Protein AF-A0A8H3CAF0-F1 (afdb_monomer_lite)

Secondary structure (DSSP, 8-state):
-HHHHH--PPPP-TTTS-TT-HHHHHHHHHHHHHT-SSGGGSPPHHHHHHHHHHH--S---------------

Organism: NCBI:txid456999

Sequence (73 aa):
MEVAIHKRTPPRPQEVIPEGSVYGDQLWNILTKCWSYDPKARPSAGDVRNQVELITAETPKEFKIELEDGRSE

Radius of gyration: 16.32 Å; chains: 1; bounding box: 39×44×29 Å

Foldseek 3Di:
DCCQPVVDDDDQPCVVLNPPPPLSVLVVVLRVQCSDNPPVSRDDPVVSVVSVVVSPPDDDPPPPPPPPPPDDD

InterPro domains:
  IPR011009 Protein kinase-like domain superfamily [SSF56112] (13-51)

Structure (mmCIF, N/CA/C/O backbone):
data_AF-A0A8H3CAF0-F1
#
_entry.id   AF-A0A8H3CAF0-F1
#
loop_
_atom_site.group_PDB
_atom_site.id
_atom_site.type_symbol
_atom_site.label_atom_id
_atom_site.label_alt_id
_atom_site.label_comp_id
_atom_site.label_asym_id
_atom_site.label_entity_id
_atom_site.label_seq_id
_atom_site.pdbx_PDB_ins_code
_atom_site.Cartn_x
_atom_site.Cartn_y
_atom_site.Cartn_z
_atom_site.occupancy
_atom_site.B_iso_or_equiv
_atom_site.auth_seq_id
_atom_site.auth_comp_id
_atom_site.auth_asym_id
_atom_site.auth_atom_id
_atom_site.pdbx_PDB_model_num
ATOM 1 N N . MET A 1 1 ? 17.306 -3.928 2.417 1.00 60.50 1 MET A N 1
ATOM 2 C CA . MET A 1 1 ? 16.383 -3.670 1.286 1.00 60.50 1 MET A CA 1
ATOM 3 C C . MET A 1 1 ? 15.742 -5.004 0.866 1.00 60.50 1 MET A C 1
ATOM 5 O O . MET A 1 1 ? 15.964 -5.478 -0.240 1.00 60.50 1 MET A O 1
ATOM 9 N N . GLU A 1 2 ? 14.977 -5.639 1.768 1.00 76.44 2 GLU A N 1
ATOM 10 C CA . GLU A 1 2 ? 14.472 -7.028 1.623 1.00 76.44 2 GLU A CA 1
ATOM 11 C C . GLU A 1 2 ? 13.629 -7.254 0.359 1.00 76.44 2 GLU A C 1
ATOM 13 O O . GLU A 1 2 ? 13.795 -8.239 -0.357 1.00 76.44 2 GLU A O 1
ATOM 18 N N . VAL A 1 3 ? 12.782 -6.284 0.024 1.00 78.94 3 VAL A N 1
ATOM 19 C CA . VAL A 1 3 ? 11.885 -6.352 -1.135 1.00 78.94 3 VAL A CA 1
ATOM 20 C C . VAL A 1 3 ? 12.653 -6.321 -2.458 1.00 78.94 3 VAL A C 1
ATOM 22 O O . VAL A 1 3 ? 12.357 -7.091 -3.367 1.00 78.94 3 VAL A O 1
ATOM 25 N N . ALA A 1 4 ? 13.655 -5.449 -2.587 1.00 75.81 4 ALA A N 1
ATOM 26 C CA . ALA A 1 4 ? 14.382 -5.281 -3.847 1.00 75.81 4 ALA A CA 1
ATOM 27 C C . ALA A 1 4 ? 15.478 -6.338 -4.047 1.00 75.81 4 ALA A C 1
ATOM 29 O O . ALA A 1 4 ? 15.739 -6.733 -5.180 1.00 75.81 4 ALA A O 1
ATOM 30 N N . ILE A 1 5 ? 16.100 -6.796 -2.954 1.00 82.31 5 ILE A N 1
ATOM 31 C CA . ILE A 1 5 ? 17.211 -7.756 -2.992 1.00 82.31 5 ILE A CA 1
ATOM 32 C C . ILE A 1 5 ? 16.681 -9.193 -2.961 1.00 82.31 5 ILE A C 1
ATOM 34 O O . ILE A 1 5 ? 17.083 -10.017 -3.778 1.00 82.31 5 ILE A O 1
ATOM 38 N N . HIS A 1 6 ? 15.746 -9.493 -2.055 1.00 85.88 6 HIS A N 1
ATOM 39 C CA . HIS A 1 6 ? 15.274 -10.857 -1.802 1.00 85.88 6 HIS A CA 1
ATOM 40 C C . HIS A 1 6 ? 13.870 -11.138 -2.346 1.00 85.88 6 HIS A C 1
ATOM 42 O O . HIS A 1 6 ? 13.409 -12.274 -2.252 1.00 85.88 6 HIS A O 1
ATOM 48 N N . LYS A 1 7 ? 13.183 -10.136 -2.919 1.00 85.62 7 LYS A N 1
ATOM 49 C CA . LYS A 1 7 ? 11.788 -10.245 -3.393 1.00 85.62 7 LYS A CA 1
ATOM 50 C C . LYS A 1 7 ? 10.813 -10.683 -2.296 1.00 85.62 7 LYS A C 1
ATOM 52 O O . LYS A 1 7 ? 9.825 -11.357 -2.575 1.00 85.62 7 LYS A O 1
ATOM 57 N N . ARG A 1 8 ? 11.099 -10.314 -1.044 1.00 88.31 8 ARG A N 1
ATOM 58 C CA . ARG A 1 8 ? 10.268 -10.637 0.121 1.00 88.31 8 ARG A CA 1
ATOM 59 C C . ARG A 1 8 ? 9.701 -9.368 0.730 1.00 88.31 8 ARG A C 1
ATOM 61 O O . ARG A 1 8 ? 10.439 -8.424 1.005 1.00 88.31 8 ARG A O 1
ATOM 68 N N . THR A 1 9 ? 8.395 -9.363 0.958 1.00 88.19 9 THR A N 1
ATOM 69 C CA . THR A 1 9 ? 7.735 -8.354 1.787 1.00 88.19 9 THR A CA 1
ATOM 70 C C . THR A 1 9 ? 7.827 -8.767 3.256 1.00 88.19 9 THR A C 1
ATOM 72 O O . THR A 1 9 ? 7.832 -9.967 3.545 1.00 88.19 9 THR A O 1
ATOM 75 N N . PRO A 1 10 ? 7.897 -7.812 4.196 1.00 90.50 10 PRO A N 1
ATOM 76 C CA . PRO A 1 10 ? 7.795 -8.145 5.611 1.00 90.50 10 PRO A CA 1
ATOM 77 C C . PRO A 1 10 ? 6.432 -8.796 5.917 1.00 90.50 10 PRO A C 1
ATOM 79 O O . PRO A 1 10 ? 5.460 -8.557 5.191 1.00 90.50 10 PRO A O 1
ATOM 82 N N . PRO A 1 11 ? 6.338 -9.618 6.976 1.00 93.56 11 PRO A N 1
ATOM 83 C CA . PRO A 1 11 ? 5.054 -10.116 7.449 1.00 93.56 11 PRO A CA 1
ATOM 84 C C . PRO A 1 11 ? 4.184 -8.961 7.963 1.00 93.56 11 PRO A C 1
ATOM 86 O O . PRO A 1 11 ? 4.695 -7.939 8.426 1.00 93.56 11 PRO A O 1
ATOM 89 N N . ARG A 1 12 ? 2.861 -9.136 7.902 1.00 95.94 12 ARG A N 1
ATOM 90 C CA . ARG A 1 12 ? 1.907 -8.170 8.457 1.00 95.94 12 ARG A CA 1
ATOM 91 C C . ARG A 1 12 ? 2.040 -8.118 9.980 1.00 95.94 12 ARG A C 1
ATOM 93 O O . ARG A 1 12 ? 1.901 -9.164 10.615 1.00 95.94 12 ARG A O 1
ATOM 100 N N . PRO A 1 13 ? 2.273 -6.940 10.584 1.00 95.81 13 PRO A N 1
ATOM 101 C CA . PRO A 1 13 ? 2.353 -6.821 12.033 1.00 95.81 13 PRO A CA 1
ATOM 102 C C . PRO A 1 13 ? 0.938 -6.833 12.629 1.00 95.81 13 PRO A C 1
ATOM 104 O O . PRO A 1 13 ? 0.342 -5.782 12.849 1.00 95.81 13 PRO A O 1
ATOM 107 N N . GLN A 1 14 ? 0.389 -8.027 12.868 1.00 96.12 14 GLN A N 1
ATOM 108 C CA . GLN A 1 14 ? -1.005 -8.226 13.306 1.00 96.12 14 GLN A CA 1
ATOM 109 C C . GLN A 1 14 ? -1.357 -7.491 14.608 1.00 96.12 14 GLN A C 1
ATOM 111 O O . GLN A 1 14 ? -2.505 -7.110 14.798 1.00 96.12 14 GLN A O 1
ATOM 116 N N . GL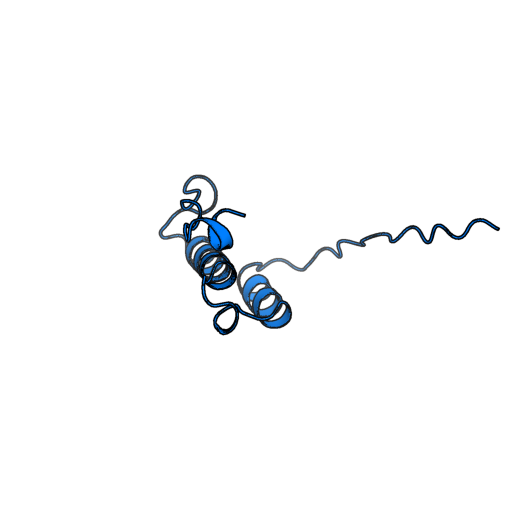U A 1 15 ? -0.378 -7.260 15.485 1.00 95.31 15 GLU A N 1
ATOM 117 C CA . GLU A 1 15 ? -0.576 -6.556 16.759 1.00 95.31 15 GLU A CA 1
ATOM 118 C C . GLU A 1 15 ? -1.021 -5.097 16.577 1.00 95.31 15 GLU A C 1
ATOM 120 O O . GLU A 1 15 ? -1.775 -4.574 17.392 1.00 95.31 15 GLU A O 1
ATOM 125 N N . VAL A 1 16 ? -0.570 -4.440 15.503 1.00 94.69 16 VAL A N 1
ATOM 126 C CA . VAL A 1 16 ? -0.817 -3.008 15.244 1.00 94.69 16 VAL A CA 1
ATOM 127 C C . VAL A 1 16 ? -1.558 -2.749 13.931 1.00 94.69 16 VAL A C 1
ATOM 129 O O . VAL A 1 16 ? -2.169 -1.699 13.760 1.00 94.69 16 VAL A O 1
ATOM 132 N N . ILE A 1 17 ? -1.543 -3.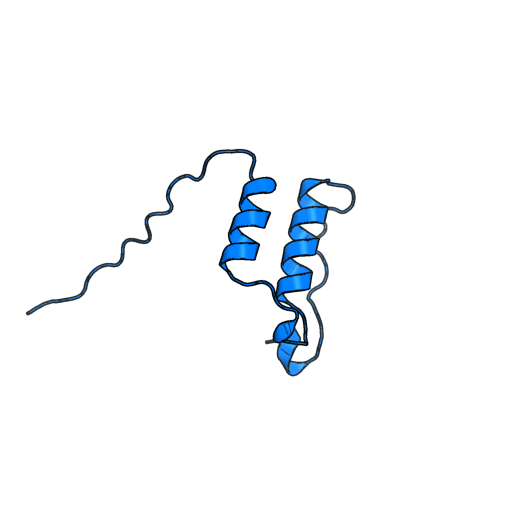713 13.010 1.00 94.44 17 ILE A N 1
ATOM 133 C CA . ILE A 1 17 ? -2.313 -3.714 11.764 1.00 94.44 17 ILE A CA 1
ATOM 134 C C . ILE A 1 17 ? -3.074 -5.050 11.699 1.00 94.44 17 ILE A C 1
ATOM 136 O O . ILE A 1 17 ? -2.700 -5.925 10.914 1.00 94.44 17 ILE A O 1
ATOM 140 N N . PRO A 1 18 ? -4.115 -5.251 12.525 1.00 94.19 18 PRO A N 1
ATOM 141 C CA . PRO A 1 18 ? -4.846 -6.517 12.583 1.00 94.19 18 PRO A CA 1
ATOM 142 C C . PRO A 1 18 ? -5.661 -6.755 11.312 1.00 94.19 18 PRO A C 1
ATOM 144 O O . PRO A 1 18 ? -6.209 -5.809 10.737 1.00 94.19 18 PRO A O 1
ATOM 147 N N . GLU A 1 19 ? -5.744 -8.006 10.864 1.00 94.94 19 GLU A N 1
ATOM 148 C CA . GLU A 1 19 ? -6.702 -8.445 9.840 1.00 94.94 19 GLU A CA 1
ATOM 149 C C . GLU A 1 19 ? -8.156 -8.230 10.280 1.00 94.94 19 GLU A C 1
ATOM 151 O O . GLU A 1 19 ? -8.485 -8.306 11.465 1.00 94.94 19 GLU A O 1
ATOM 156 N N . GLY A 1 20 ? -9.037 -7.932 9.321 1.00 91.75 20 GLY A N 1
ATOM 157 C CA . GLY A 1 20 ? -10.462 -7.698 9.576 1.00 91.75 20 GLY A CA 1
ATOM 158 C C . GLY A 1 20 ? -10.789 -6.292 10.091 1.00 91.75 20 GLY A C 1
ATOM 159 O O . GLY A 1 20 ? -11.960 -5.923 10.170 1.00 91.75 20 GLY A O 1
ATOM 160 N N . SER A 1 21 ? -9.777 -5.475 10.398 1.00 93.19 21 SER A N 1
ATOM 161 C CA . SER A 1 21 ? -9.951 -4.032 10.567 1.00 93.19 21 SER A CA 1
ATOM 162 C C . SER A 1 21 ? -10.006 -3.360 9.201 1.00 93.19 21 SER A C 1
ATOM 164 O O . SER A 1 21 ? -9.039 -3.418 8.446 1.00 93.19 21 SER A O 1
ATOM 166 N N . VAL A 1 22 ? -11.093 -2.641 8.913 1.00 91.62 22 VAL A N 1
ATOM 167 C CA . VAL A 1 22 ? -11.278 -1.923 7.639 1.00 91.62 22 VAL A CA 1
ATOM 168 C C . VAL A 1 22 ? -10.103 -0.986 7.331 1.00 91.62 22 VAL A C 1
ATOM 170 O O . VAL A 1 22 ? -9.611 -0.970 6.203 1.00 91.62 22 VAL A O 1
ATOM 173 N N . TYR A 1 23 ? -9.621 -0.230 8.321 1.00 91.56 23 TYR A N 1
ATOM 174 C CA . TYR A 1 23 ? -8.474 0.667 8.144 1.00 91.56 23 TYR A CA 1
ATOM 175 C C . TYR A 1 23 ? -7.141 -0.083 8.139 1.00 91.56 23 TYR A C 1
ATOM 177 O O . TYR A 1 23 ? -6.243 0.279 7.381 1.00 91.56 23 TYR A O 1
ATOM 185 N N . GLY A 1 24 ? -7.018 -1.153 8.931 1.00 93.50 24 GLY A N 1
ATOM 186 C CA . GLY A 1 24 ? -5.826 -2.002 8.934 1.00 93.50 24 GLY A CA 1
ATOM 187 C C . GLY A 1 24 ? -5.600 -2.682 7.583 1.00 93.50 24 GLY A C 1
ATOM 188 O O . GLY A 1 24 ? -4.492 -2.656 7.052 1.00 93.50 24 GLY A O 1
ATOM 189 N N . ASP A 1 25 ? -6.658 -3.229 6.987 1.00 95.44 25 ASP A N 1
ATOM 190 C CA . ASP A 1 25 ? -6.616 -3.887 5.681 1.00 95.44 25 ASP A CA 1
ATOM 191 C C . ASP A 1 25 ? -6.292 -2.894 4.561 1.00 95.44 25 ASP A C 1
ATOM 193 O O . ASP A 1 25 ? -5.473 -3.184 3.688 1.00 95.44 25 ASP A O 1
ATOM 197 N N . GLN A 1 26 ? -6.867 -1.690 4.605 1.00 94.62 26 GLN A N 1
ATOM 198 C CA . GLN A 1 26 ? -6.535 -0.634 3.650 1.00 94.62 26 GLN A CA 1
ATOM 199 C C . GLN A 1 26 ? -5.080 -0.174 3.786 1.00 94.62 26 GLN A C 1
ATOM 201 O O . GLN A 1 26 ? -4.371 -0.121 2.781 1.00 94.62 26 GLN A O 1
ATOM 206 N N . LEU A 1 27 ? -4.603 0.084 5.008 1.00 95.38 27 LEU A N 1
ATOM 207 C CA . LEU A 1 27 ? -3.208 0.451 5.253 1.00 95.38 27 LEU A CA 1
ATOM 208 C C . LEU A 1 27 ? -2.248 -0.634 4.753 1.00 95.38 27 LEU A C 1
ATOM 210 O O . LEU A 1 27 ? -1.274 -0.340 4.059 1.00 95.38 27 LEU A O 1
ATOM 214 N N . TRP A 1 28 ? -2.542 -1.899 5.054 1.00 96.31 28 TRP A N 1
ATOM 215 C CA . TRP A 1 28 ? -1.735 -3.025 4.597 1.00 96.31 28 TRP A CA 1
ATOM 216 C C . TRP A 1 28 ? -1.700 -3.137 3.065 1.00 96.31 28 TRP A C 1
ATOM 218 O O . TRP A 1 28 ? -0.642 -3.373 2.472 1.00 96.31 28 TRP A O 1
ATOM 228 N N . ASN A 1 29 ? -2.826 -2.885 2.397 1.00 95.75 29 ASN A N 1
ATOM 229 C CA . ASN A 1 29 ? -2.901 -2.847 0.936 1.00 95.75 29 ASN A CA 1
ATOM 230 C C . ASN A 1 29 ? -2.059 -1.713 0.325 1.00 95.75 29 ASN A C 1
ATOM 232 O O . ASN A 1 29 ? -1.461 -1.902 -0.735 1.00 95.75 29 ASN A O 1
ATOM 236 N N . ILE A 1 30 ? -1.974 -0.549 0.976 1.00 96.19 30 ILE A N 1
ATOM 237 C CA . ILE A 1 30 ? -1.098 0.551 0.536 1.00 96.19 30 ILE A CA 1
ATOM 238 C C . ILE A 1 30 ? 0.371 0.110 0.627 1.00 96.19 30 ILE A C 1
ATOM 240 O O . ILE A 1 30 ? 1.116 0.209 -0.350 1.00 96.19 30 ILE A O 1
ATOM 244 N N . LEU A 1 31 ? 0.781 -0.439 1.775 1.00 95.56 31 LEU A N 1
ATOM 245 C CA . LEU A 1 31 ? 2.164 -0.861 2.026 1.00 95.56 31 LEU A CA 1
ATOM 246 C C . LEU A 1 31 ? 2.631 -1.952 1.053 1.00 95.56 31 LEU A C 1
ATOM 248 O O . LEU A 1 31 ? 3.711 -1.849 0.470 1.00 95.56 31 LEU A O 1
ATOM 252 N N . THR A 1 32 ? 1.802 -2.969 0.820 1.00 95.25 32 THR A N 1
ATOM 253 C CA . THR A 1 32 ? 2.127 -4.070 -0.103 1.00 95.25 32 THR A CA 1
ATOM 254 C C . THR A 1 32 ? 2.304 -3.595 -1.548 1.00 95.25 32 THR A C 1
ATOM 256 O O . THR A 1 32 ? 3.209 -4.076 -2.230 1.00 95.25 32 THR A O 1
ATOM 259 N N . LYS A 1 33 ? 1.533 -2.597 -2.004 1.00 95.12 33 LYS A N 1
ATOM 260 C CA . LYS A 1 33 ? 1.728 -1.957 -3.320 1.00 95.12 33 LYS A CA 1
ATOM 261 C C . LYS A 1 33 ? 3.024 -1.148 -3.391 1.00 95.12 33 LYS A C 1
ATOM 263 O O . LYS A 1 33 ? 3.752 -1.246 -4.380 1.00 95.12 33 LYS A O 1
ATOM 268 N N . CYS A 1 34 ? 3.358 -0.391 -2.343 1.00 95.50 34 CYS A N 1
ATOM 269 C CA . CYS A 1 34 ? 4.641 0.320 -2.244 1.00 95.50 34 CYS A CA 1
ATOM 270 C C . CYS A 1 34 ? 5.841 -0.633 -2.332 1.00 95.50 34 CYS A C 1
ATOM 272 O O . CYS A 1 34 ? 6.884 -0.285 -2.888 1.00 95.50 34 CYS A O 1
ATOM 274 N N . TRP A 1 35 ? 5.680 -1.854 -1.822 1.00 94.75 35 TRP A N 1
ATOM 275 C CA . TRP A 1 35 ? 6.672 -2.922 -1.889 1.00 94.75 35 TRP A CA 1
ATOM 276 C C . TRP A 1 35 ? 6.544 -3.818 -3.125 1.00 94.75 35 TRP A C 1
ATOM 278 O O . TRP A 1 35 ? 7.096 -4.918 -3.139 1.00 94.75 35 TRP A O 1
ATOM 288 N N . SER A 1 36 ? 5.872 -3.370 -4.189 1.00 92.75 36 SER A N 1
ATOM 289 C CA . SER A 1 36 ? 5.913 -4.098 -5.454 1.00 92.75 36 SER A CA 1
ATOM 290 C C . SER A 1 36 ? 7.362 -4.281 -5.919 1.00 92.75 36 SER A C 1
ATOM 292 O O . SER A 1 36 ? 8.163 -3.334 -5.948 1.00 92.75 36 SER A O 1
ATOM 294 N N . TYR A 1 37 ? 7.700 -5.514 -6.303 1.00 90.38 37 TYR A N 1
ATOM 295 C CA . TYR A 1 37 ? 8.997 -5.809 -6.900 1.00 90.38 37 TYR A CA 1
ATOM 296 C C . TYR A 1 37 ? 9.176 -5.047 -8.216 1.00 90.38 37 TYR A C 1
ATOM 298 O O . TYR A 1 37 ? 10.232 -4.454 -8.425 1.00 90.38 37 TYR A O 1
ATOM 306 N N . ASP A 1 38 ? 8.135 -5.012 -9.055 1.00 91.12 38 ASP A N 1
ATOM 307 C CA . ASP A 1 38 ? 8.109 -4.179 -10.255 1.00 91.12 38 ASP A CA 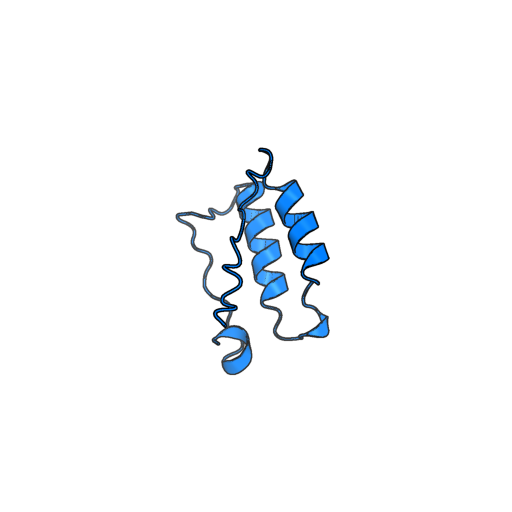1
ATOM 308 C C . ASP A 1 38 ? 7.991 -2.699 -9.851 1.00 91.12 38 ASP A C 1
ATOM 310 O O . ASP A 1 38 ? 6.958 -2.309 -9.289 1.00 91.12 38 ASP A O 1
ATOM 314 N N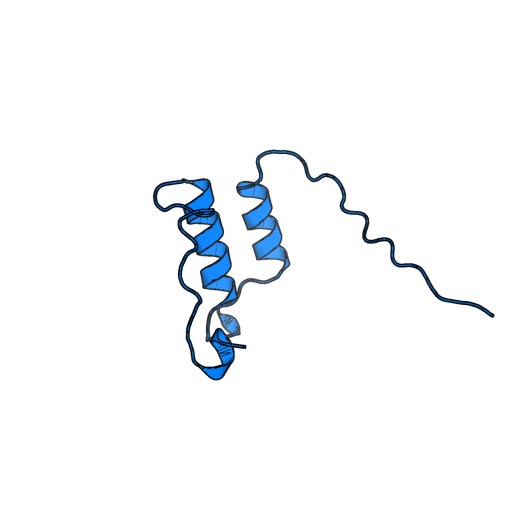 . PRO A 1 39 ? 9.007 -1.860 -10.140 1.00 91.44 39 PRO A N 1
ATOM 315 C CA . PRO A 1 39 ? 8.961 -0.436 -9.838 1.00 91.44 39 PRO A CA 1
ATOM 316 C C . PRO A 1 39 ? 7.796 0.291 -10.515 1.00 91.44 39 PRO A C 1
ATOM 318 O O . PRO A 1 39 ? 7.289 1.251 -9.946 1.00 91.44 39 PRO A O 1
ATOM 321 N N . LYS A 1 40 ? 7.348 -0.160 -11.696 1.00 94.88 40 LYS A N 1
ATOM 322 C CA . LYS A 1 40 ? 6.242 0.476 -12.433 1.00 94.88 40 LYS A CA 1
ATOM 323 C C . LYS A 1 40 ? 4.878 0.222 -11.798 1.00 94.88 40 LYS A C 1
ATOM 325 O O . LYS A 1 40 ? 3.950 0.984 -12.040 1.00 94.88 40 LYS A O 1
ATOM 330 N N . ALA A 1 41 ? 4.763 -0.830 -10.993 1.00 93.69 41 ALA A N 1
ATOM 331 C CA . ALA A 1 41 ? 3.549 -1.150 -10.254 1.00 93.69 41 ALA A CA 1
ATOM 332 C C . ALA A 1 41 ? 3.485 -0.460 -8.879 1.00 93.69 41 ALA A C 1
ATOM 334 O O . ALA A 1 41 ? 2.484 -0.596 -8.174 1.00 93.69 41 ALA A O 1
ATOM 335 N N . ARG A 1 42 ? 4.529 0.283 -8.481 1.00 96.00 42 ARG A N 1
ATOM 336 C CA . ARG A 1 42 ? 4.499 1.073 -7.246 1.00 96.00 42 ARG A CA 1
ATOM 337 C C . ARG A 1 42 ? 3.661 2.338 -7.452 1.00 96.00 42 ARG A C 1
ATOM 339 O O . ARG A 1 42 ? 3.795 2.985 -8.490 1.00 96.00 42 ARG A O 1
ATOM 346 N N . PRO A 1 43 ? 2.835 2.720 -6.467 1.00 97.38 43 PRO A N 1
ATOM 347 C CA . PRO A 1 43 ? 2.116 3.984 -6.509 1.00 97.38 43 PRO A CA 1
ATOM 348 C C . PRO A 1 43 ? 3.089 5.165 -6.430 1.00 97.38 43 PRO A C 1
ATOM 350 O O . PRO A 1 43 ? 4.183 5.054 -5.865 1.00 97.38 43 PRO A O 1
ATOM 353 N N . SER A 1 44 ? 2.676 6.319 -6.954 1.00 97.69 44 SER A N 1
ATOM 354 C CA . SER A 1 44 ? 3.398 7.562 -6.693 1.00 97.69 44 SER A CA 1
ATOM 355 C C . SER A 1 44 ? 3.214 7.989 -5.234 1.00 97.69 44 SER A C 1
ATOM 357 O O . SER A 1 44 ? 2.246 7.611 -4.573 1.00 97.69 44 SER A O 1
ATOM 359 N N . ALA A 1 45 ? 4.109 8.837 -4.723 1.00 95.75 45 ALA A N 1
ATOM 360 C CA . ALA A 1 45 ? 3.946 9.403 -3.382 1.00 95.75 45 ALA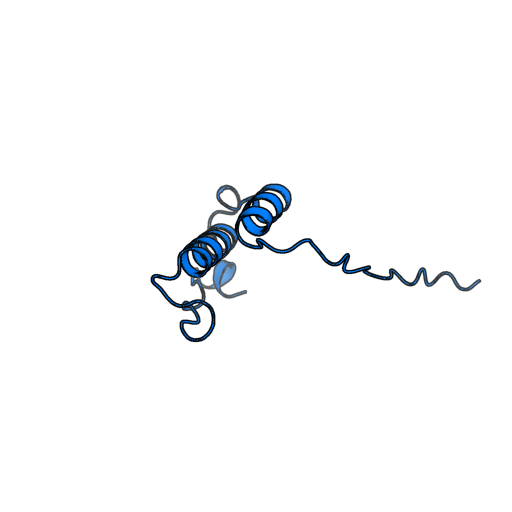 A CA 1
ATOM 361 C C . ALA A 1 45 ? 2.623 10.186 -3.233 1.00 95.75 45 ALA A C 1
ATOM 363 O O . ALA A 1 45 ? 2.023 10.182 -2.160 1.00 95.75 45 ALA A O 1
ATOM 364 N N . GLY A 1 46 ? 2.146 10.817 -4.314 1.00 96.38 46 GLY A N 1
ATOM 365 C CA . GLY A 1 46 ? 0.848 11.493 -4.340 1.00 96.38 46 GLY A CA 1
ATOM 366 C C . GLY A 1 46 ? -0.322 10.521 -4.194 1.00 96.38 46 GLY A C 1
ATOM 367 O O . GLY A 1 46 ? -1.226 10.781 -3.406 1.00 96.38 46 GLY A O 1
ATOM 368 N N . ASP A 1 47 ? -0.269 9.377 -4.881 1.00 96.06 47 ASP A N 1
ATOM 369 C CA . ASP A 1 47 ? -1.287 8.327 -4.753 1.00 96.06 47 ASP A CA 1
ATOM 370 C C . ASP A 1 47 ? -1.312 7.746 -3.337 1.00 96.06 47 ASP A C 1
ATOM 372 O O . ASP A 1 47 ? -2.387 7.536 -2.779 1.00 96.06 47 ASP A O 1
ATOM 376 N N . VAL A 1 48 ? -0.134 7.521 -2.740 1.00 96.69 48 VAL A N 1
ATOM 377 C CA . VAL A 1 48 ? -0.014 7.045 -1.355 1.00 96.69 48 VAL A CA 1
ATOM 378 C C . VAL A 1 48 ? -0.629 8.050 -0.390 1.00 96.69 48 VAL A C 1
ATOM 380 O O . VAL A 1 48 ? -1.454 7.655 0.425 1.00 96.69 48 VAL A O 1
ATOM 383 N N . ARG A 1 49 ? -0.282 9.341 -0.496 1.00 95.00 49 ARG A N 1
ATOM 384 C CA . ARG A 1 49 ? -0.861 10.394 0.352 1.00 95.00 49 ARG A CA 1
ATOM 385 C C . ARG A 1 49 ? -2.386 10.399 0.255 1.00 95.00 49 ARG A C 1
ATOM 387 O O . ARG A 1 49 ? -3.044 10.303 1.283 1.00 95.00 49 ARG A O 1
ATOM 394 N N . ASN A 1 50 ? -2.928 10.427 -0.964 1.00 93.00 50 ASN A N 1
ATOM 395 C CA . ASN A 1 50 ? -4.374 10.442 -1.183 1.00 93.00 50 ASN A CA 1
ATOM 396 C C . ASN A 1 50 ? -5.056 9.202 -0.570 1.00 93.00 50 ASN A C 1
ATOM 398 O O . ASN A 1 50 ? -6.145 9.307 -0.023 1.00 93.00 50 ASN A O 1
ATOM 402 N N . GLN A 1 51 ? -4.430 8.020 -0.643 1.00 93.44 51 GLN A N 1
ATOM 403 C CA . GLN A 1 51 ? -4.969 6.794 -0.040 1.00 93.44 51 GLN A CA 1
ATOM 404 C C . GLN A 1 51 ? -4.866 6.794 1.490 1.00 93.44 51 GLN A C 1
ATOM 406 O O . GLN A 1 51 ? -5.773 6.307 2.159 1.00 93.44 51 GLN A O 1
ATOM 411 N N . VAL A 1 52 ? -3.782 7.341 2.046 1.00 92.50 52 VAL A N 1
ATOM 412 C CA . VAL A 1 52 ? -3.588 7.455 3.497 1.00 92.50 52 VAL A CA 1
ATOM 413 C C . VAL A 1 52 ? -4.576 8.453 4.106 1.00 92.50 52 VAL A C 1
ATOM 415 O O . VAL A 1 52 ? -5.161 8.159 5.143 1.00 92.50 52 VAL A O 1
ATOM 418 N N . GLU A 1 53 ? -4.840 9.579 3.439 1.00 90.81 53 GLU A N 1
ATOM 419 C CA . GLU A 1 53 ? -5.833 10.571 3.880 1.00 90.81 53 GLU A CA 1
ATOM 420 C C . GLU A 1 53 ? -7.236 9.965 4.052 1.00 90.81 53 GLU A C 1
ATOM 422 O O . GLU A 1 53 ? -7.958 10.339 4.972 1.00 90.81 53 GLU A O 1
ATOM 427 N N . LEU A 1 54 ? -7.609 8.981 3.224 1.00 88.44 54 LEU A N 1
ATOM 428 C CA . LEU A 1 54 ? -8.904 8.296 3.323 1.00 88.44 54 LEU A CA 1
ATOM 429 C C . LEU A 1 54 ? -9.027 7.386 4.555 1.00 88.44 54 LEU A C 1
ATOM 431 O O . LEU A 1 54 ? -10.144 7.085 4.974 1.00 88.44 54 LEU A O 1
ATOM 435 N N . ILE A 1 55 ? -7.907 6.929 5.125 1.00 88.31 55 ILE A N 1
ATOM 436 C CA . ILE A 1 55 ? -7.894 6.032 6.294 1.00 88.31 55 ILE A CA 1
ATOM 437 C C . ILE A 1 55 ? -7.551 6.747 7.603 1.00 88.31 55 ILE A C 1
ATOM 439 O O . ILE A 1 55 ? -7.732 6.175 8.677 1.00 88.31 55 ILE A O 1
ATOM 443 N N . THR A 1 56 ? -7.088 7.995 7.539 1.00 80.06 56 THR A N 1
ATOM 444 C CA . THR A 1 56 ? -6.881 8.861 8.702 1.00 80.06 56 THR A CA 1
ATOM 445 C C . THR A 1 56 ? -8.065 9.818 8.822 1.00 80.06 56 THR A C 1
ATOM 447 O O . THR A 1 56 ? -8.023 10.939 8.327 1.00 80.06 56 THR A O 1
ATOM 450 N N . ALA A 1 57 ? -9.144 9.379 9.472 1.00 63.00 57 ALA A N 1
ATOM 451 C CA . ALA A 1 57 ? -10.370 10.172 9.637 1.00 63.00 57 ALA A CA 1
ATOM 452 C C . ALA A 1 57 ? -10.244 11.372 10.610 1.00 63.00 57 ALA A C 1
ATOM 454 O O . ALA A 1 57 ? -11.246 11.997 10.945 1.00 63.00 57 ALA A O 1
ATOM 455 N N . GLU A 1 58 ? -9.034 11.728 11.050 1.00 57.25 58 GLU A N 1
ATOM 456 C CA . GLU A 1 58 ? -8.769 12.871 11.928 1.00 57.25 58 GLU A CA 1
ATOM 457 C C . GLU A 1 58 ? -7.700 13.754 11.271 1.00 57.25 58 GLU A C 1
ATOM 459 O O . GLU A 1 58 ? -6.637 13.281 10.867 1.00 57.25 58 GLU A O 1
ATOM 464 N N . THR A 1 59 ? -8.022 15.039 11.135 1.00 51.97 59 THR A N 1
ATOM 465 C CA . THR A 1 59 ? -7.255 16.102 10.466 1.00 51.97 59 THR A CA 1
ATOM 466 C C . THR A 1 59 ? -5.733 16.018 10.659 1.00 51.97 59 THR A C 1
ATOM 468 O O . THR A 1 59 ? -5.278 15.829 11.792 1.00 51.97 59 THR A O 1
ATOM 471 N N . PRO A 1 60 ? -4.927 16.261 9.606 1.00 50.75 60 PRO A N 1
ATOM 472 C CA . PRO A 1 60 ? -3.477 16.301 9.729 1.0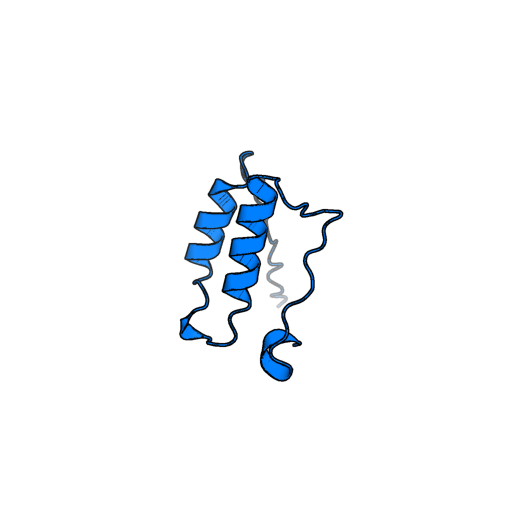0 50.75 60 PRO A CA 1
ATOM 473 C C . PRO A 1 60 ? -3.074 17.423 10.693 1.00 50.75 60 PRO A C 1
ATOM 475 O O . PRO A 1 60 ? -3.250 18.605 10.401 1.00 50.75 60 PRO A O 1
ATOM 478 N N . LYS A 1 61 ? -2.496 17.069 11.847 1.00 50.62 61 LYS A N 1
ATOM 479 C CA . LYS A 1 61 ? -1.611 18.007 12.541 1.00 50.62 61 LYS A CA 1
ATOM 480 C C . LYS A 1 61 ? -0.437 18.215 11.597 1.00 50.62 61 LYS A C 1
ATOM 482 O O . LYS A 1 61 ? 0.259 17.247 11.297 1.00 50.62 61 LYS A O 1
ATOM 487 N N . GLU A 1 62 ? -0.261 19.434 11.091 1.00 53.38 62 GLU A N 1
ATOM 488 C CA . GLU A 1 62 ? 0.925 19.792 10.317 1.00 53.38 62 GLU A CA 1
ATOM 489 C C . GLU A 1 62 ? 2.166 19.321 11.078 1.00 53.38 62 GLU A C 1
ATOM 491 O O . GLU A 1 62 ? 2.517 19.863 12.128 1.00 53.38 62 GLU A O 1
ATOM 496 N N . PHE A 1 63 ? 2.829 18.290 10.562 1.00 55.44 63 PHE A N 1
ATOM 497 C CA . PHE A 1 63 ? 4.177 17.981 10.989 1.00 55.44 63 PHE A CA 1
ATOM 498 C C . PHE A 1 63 ? 5.076 18.968 10.252 1.00 55.44 63 PHE A C 1
ATOM 500 O O . PHE A 1 63 ? 5.464 18.737 9.105 1.00 55.44 63 PHE A O 1
ATOM 507 N N . LYS A 1 64 ? 5.332 20.123 10.876 1.00 44.84 64 LYS A N 1
ATOM 508 C CA . LYS A 1 64 ? 6.342 21.062 10.393 1.00 44.84 64 LYS A CA 1
ATOM 509 C C . LYS A 1 64 ? 7.685 20.348 10.466 1.00 44.84 64 LYS A C 1
ATOM 511 O O . LYS A 1 64 ? 8.251 20.184 11.541 1.00 44.84 64 LYS A O 1
ATOM 516 N N . ILE A 1 65 ? 8.167 19.885 9.318 1.00 53.62 65 ILE A N 1
ATOM 517 C CA . ILE A 1 65 ? 9.583 19.587 9.155 1.00 53.62 65 ILE A CA 1
ATOM 518 C C . ILE A 1 65 ? 10.254 20.958 9.156 1.00 53.62 65 ILE A C 1
ATOM 520 O O . ILE A 1 65 ? 10.245 21.653 8.141 1.00 53.62 65 ILE A O 1
ATOM 524 N N . GLU A 1 66 ? 10.739 21.391 10.318 1.00 45.78 66 GLU A N 1
ATOM 525 C CA . GLU A 1 66 ? 11.614 22.555 10.403 1.00 45.78 66 GLU A CA 1
ATOM 526 C C . GLU A 1 66 ? 12.915 22.184 9.691 1.00 45.78 66 GLU A C 1
ATOM 528 O O . GLU A 1 66 ? 13.774 21.478 10.216 1.00 45.78 66 GLU A O 1
ATOM 533 N N . LEU A 1 67 ? 13.009 22.587 8.426 1.00 53.03 67 LEU A N 1
ATOM 534 C CA . LEU A 1 67 ? 14.277 22.674 7.729 1.00 53.03 67 LEU A CA 1
ATOM 535 C C . LEU A 1 67 ? 15.032 23.828 8.393 1.00 53.03 67 LEU A C 1
ATOM 537 O O . LEU A 1 67 ? 14.772 24.990 8.085 1.00 53.03 67 LEU A O 1
ATOM 541 N N . GLU A 1 68 ? 15.918 23.519 9.339 1.00 45.00 68 GLU A N 1
ATOM 542 C CA . GLU A 1 68 ? 16.939 24.475 9.758 1.00 45.00 68 GLU A CA 1
ATOM 543 C C . GLU A 1 68 ? 17.808 24.777 8.529 1.00 45.00 68 GLU A C 1
ATOM 545 O O . GLU A 1 68 ? 18.616 23.955 8.090 1.00 45.00 68 GLU A O 1
ATOM 550 N N . ASP A 1 69 ? 17.581 25.949 7.929 1.00 48.47 69 ASP A N 1
ATOM 551 C CA . ASP A 1 69 ? 18.435 26.533 6.900 1.00 48.47 69 ASP A CA 1
ATOM 552 C C . ASP A 1 69 ? 19.775 26.881 7.556 1.00 48.47 69 ASP A C 1
ATOM 554 O O . ASP A 1 69 ? 20.000 27.982 8.056 1.00 48.47 69 ASP A O 1
ATOM 558 N N . GLY A 1 70 ? 20.658 25.887 7.624 1.00 55.44 70 GLY A N 1
ATOM 559 C CA . GLY A 1 70 ? 22.045 26.048 8.029 1.00 55.44 70 GLY A CA 1
ATOM 560 C C . GLY A 1 70 ? 22.827 26.829 6.976 1.00 55.44 70 GLY A C 1
ATOM 561 O O . GLY A 1 70 ? 23.679 26.265 6.292 1.00 55.44 70 GLY A O 1
ATOM 562 N N . ARG A 1 71 ? 22.549 28.130 6.852 1.00 53.62 71 ARG A N 1
ATOM 563 C CA . ARG A 1 71 ? 23.420 29.104 6.196 1.00 53.62 71 ARG A CA 1
ATOM 564 C C . ARG A 1 71 ? 23.996 30.045 7.250 1.00 53.62 71 ARG A C 1
ATOM 566 O O . ARG A 1 71 ? 23.472 31.127 7.488 1.00 53.62 71 ARG A O 1
ATOM 573 N N . SER A 1 72 ? 25.090 29.619 7.869 1.00 52.72 72 SER A N 1
ATOM 574 C CA . SER A 1 72 ? 26.005 30.509 8.585 1.00 52.72 72 SER A CA 1
ATOM 575 C C . SER A 1 72 ? 27.107 30.966 7.624 1.00 52.72 72 SER A C 1
ATOM 577 O O . SER A 1 72 ? 27.855 30.123 7.132 1.00 52.72 72 SER A O 1
ATOM 579 N N . GLU A 1 73 ? 27.090 32.278 7.357 1.00 51.66 73 GLU A N 1
ATOM 580 C CA . GLU A 1 73 ? 28.154 33.212 6.914 1.00 51.66 73 GLU A CA 1
ATOM 581 C C . GLU A 1 73 ? 29.258 32.747 5.948 1.00 51.66 73 GLU A C 1
ATOM 583 O O . GLU A 1 73 ? 30.145 31.953 6.332 1.00 51.66 73 GLU A O 1
#

pLDDT: mean 82.43, std 17.78, range [44.84, 97.69]